Protein AF-A0A849GYT2-F1 (afdb_monomer_lite)

Radius of gyration: 26.18 Å; chains: 1; bounding box: 48×33×79 Å

Secondary structure (DSSP, 8-state):
---SSSGGG--------GGGGGGGHHHHGGGHHHHHHHHHHHHHHHHHHHHHHHHHHHHHHHHHT--HHHHHHHHHHHHHHHHHHHHHHHHHHHHHHHHHHHHHHHHHHHHHHHHHTS-HHHHTTS-TT--

Sequence (131 aa):
MADIRESATEERAKSKNMRSLGALLPYLWPYRALMLAAGLALVMTAGISLILPIAVRRVVDGFETSAVELLDQYFTAALGIALLLAVGTGLRYYLVTRLGERVVADIRKAVFDRMIGMSPAFYEKIMTGEV

Structure (mmCIF, N/CA/C/O backbone):
data_AF-A0A849GYT2-F1
#
_entry.id   AF-A0A849GYT2-F1
#
loop_
_atom_site.group_PDB
_atom_site.id
_atom_site.type_symbol
_atom_site.label_atom_id
_atom_site.label_alt_id
_atom_site.label_comp_id
_atom_site.label_asym_id
_atom_site.label_entity_id
_atom_site.label_seq_id
_atom_site.pdbx_PDB_ins_code
_atom_site.Cartn_x
_atom_site.Cartn_y
_atom_site.Cartn_z
_atom_site.occupancy
_atom_site.B_iso_or_equiv
_atom_site.auth_seq_id
_atom_site.auth_comp_id
_atom_site.auth_asym_id
_atom_site.auth_atom_id
_atom_site.pdbx_PDB_model_num
ATOM 1 N N . MET A 1 1 ? 4.865 20.545 47.724 1.00 50.69 1 MET A N 1
ATOM 2 C CA . MET A 1 1 ? 4.179 20.763 46.429 1.00 50.69 1 MET A CA 1
ATOM 3 C C . MET A 1 1 ? 5.196 20.669 45.282 1.00 50.69 1 MET A C 1
ATOM 5 O O . MET A 1 1 ? 5.388 21.639 44.566 1.00 50.69 1 MET A O 1
ATOM 9 N N . ALA A 1 2 ? 5.909 19.541 45.149 1.00 51.66 2 ALA A N 1
ATOM 10 C CA . ALA A 1 2 ? 6.971 19.372 44.140 1.00 51.66 2 ALA A CA 1
ATOM 11 C C . ALA A 1 2 ? 7.176 17.913 43.663 1.00 51.66 2 ALA A C 1
ATOM 13 O O . ALA A 1 2 ? 8.083 17.671 42.883 1.00 51.66 2 ALA A O 1
ATOM 14 N N . ASP A 1 3 ? 6.328 16.962 44.077 1.00 53.31 3 ASP A N 1
ATOM 15 C CA . ASP A 1 3 ? 6.623 15.516 43.983 1.00 53.31 3 ASP A CA 1
ATOM 16 C C . ASP A 1 3 ? 5.737 14.743 42.975 1.00 53.31 3 ASP A C 1
ATOM 18 O O . ASP A 1 3 ? 5.755 13.526 42.895 1.00 53.31 3 ASP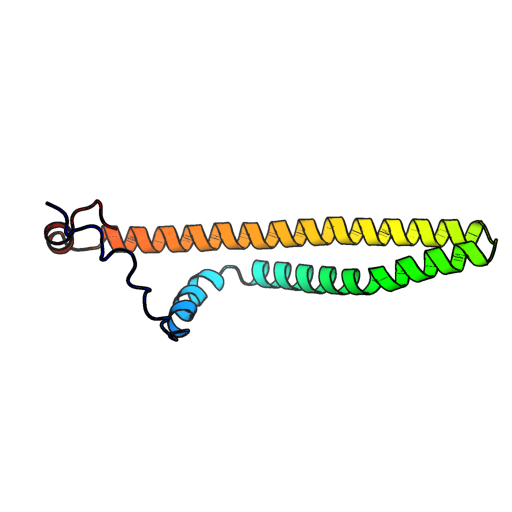 A O 1
ATOM 22 N N . ILE A 1 4 ? 4.908 15.443 42.188 1.00 57.00 4 ILE A N 1
ATOM 23 C CA . ILE A 1 4 ? 3.951 14.806 41.251 1.00 57.00 4 ILE A CA 1
ATOM 24 C C . ILE A 1 4 ? 4.537 14.675 39.825 1.00 57.00 4 ILE A C 1
ATOM 26 O O . ILE A 1 4 ? 3.940 14.046 38.958 1.00 57.00 4 ILE A O 1
ATOM 30 N N . ARG A 1 5 ? 5.701 15.276 39.533 1.00 55.97 5 ARG A N 1
ATOM 31 C CA . ARG A 1 5 ? 6.224 15.376 38.151 1.00 55.97 5 ARG A CA 1
ATOM 32 C C . ARG A 1 5 ? 7.243 14.299 37.771 1.00 55.97 5 ARG A C 1
ATOM 34 O O . ARG A 1 5 ? 7.595 14.229 36.598 1.00 55.97 5 ARG A O 1
ATOM 41 N N . GLU A 1 6 ? 7.698 13.472 38.710 1.00 50.78 6 GLU A N 1
ATOM 42 C CA . GLU A 1 6 ? 8.792 12.522 38.456 1.00 50.78 6 GLU A CA 1
ATOM 43 C C . GLU A 1 6 ? 8.317 11.133 37.978 1.00 50.78 6 GLU A C 1
ATOM 45 O O . GLU A 1 6 ? 9.082 10.411 37.348 1.00 50.78 6 GLU A O 1
ATOM 50 N N . SER A 1 7 ? 7.036 10.774 38.148 1.00 48.75 7 SER A N 1
ATOM 51 C CA . SER A 1 7 ? 6.519 9.441 37.772 1.00 48.75 7 SER A CA 1
ATOM 52 C C . SER A 1 7 ? 6.058 9.293 36.313 1.00 48.75 7 SER A C 1
ATOM 54 O O . SER A 1 7 ? 5.731 8.191 35.877 1.00 48.75 7 SER A O 1
ATOM 56 N N . ALA A 1 8 ? 6.040 10.370 35.519 1.00 52.94 8 ALA A N 1
ATOM 57 C CA . ALA A 1 8 ? 5.504 10.342 34.150 1.00 52.94 8 ALA A CA 1
ATOM 58 C C . ALA A 1 8 ? 6.442 9.693 33.107 1.00 52.94 8 ALA A C 1
ATOM 60 O O . ALA A 1 8 ? 6.059 9.550 31.945 1.00 52.94 8 ALA A O 1
ATOM 61 N N . THR A 1 9 ? 7.645 9.277 33.514 1.00 52.16 9 THR A N 1
ATOM 62 C CA . THR A 1 9 ? 8.650 8.654 32.634 1.00 52.16 9 THR A CA 1
ATOM 63 C C . THR A 1 9 ? 9.127 7.308 33.184 1.00 52.16 9 THR A C 1
ATOM 65 O O . THR A 1 9 ? 10.273 6.918 32.982 1.00 52.16 9 THR A O 1
ATOM 68 N N . GLU A 1 10 ? 8.267 6.556 33.876 1.00 55.66 10 GLU A N 1
ATOM 69 C CA . GLU A 1 10 ? 8.501 5.117 34.000 1.00 55.66 10 GLU A CA 1
ATOM 70 C C . GLU A 1 10 ? 8.248 4.480 32.631 1.00 55.66 10 GLU A C 1
ATOM 72 O O . GLU A 1 10 ? 7.115 4.274 32.191 1.00 55.66 10 GLU A O 1
ATOM 77 N N . GLU A 1 11 ? 9.342 4.238 31.914 1.00 55.00 11 GLU A N 1
ATOM 78 C CA . GLU A 1 11 ? 9.386 3.558 30.629 1.00 55.00 11 GLU A CA 1
ATOM 79 C C . GLU A 1 11 ? 8.658 2.210 30.755 1.00 55.00 11 GLU A C 1
ATOM 81 O O . GLU A 1 11 ? 9.179 1.230 31.290 1.00 55.00 11 GLU A O 1
ATOM 86 N N . ARG A 1 12 ? 7.389 2.187 30.324 1.00 59.97 12 ARG A N 1
ATOM 87 C CA . ARG A 1 12 ? 6.486 1.037 30.430 1.00 59.97 12 ARG A CA 1
ATOM 88 C C . ARG A 1 12 ? 7.206 -0.190 29.872 1.00 59.97 12 ARG A C 1
ATOM 90 O O . ARG A 1 12 ? 7.438 -0.267 28.664 1.00 59.97 12 ARG A O 1
ATOM 97 N N . ALA A 1 13 ? 7.573 -1.131 30.747 1.00 58.69 13 ALA A N 1
ATOM 98 C CA . ALA A 1 13 ? 8.350 -2.310 30.380 1.00 58.69 13 ALA A CA 1
ATOM 99 C C . ALA A 1 13 ? 7.757 -2.955 29.120 1.00 58.69 13 ALA A C 1
ATOM 101 O O . ALA A 1 13 ? 6.561 -3.258 29.074 1.00 58.69 13 ALA A O 1
ATOM 102 N N . LYS A 1 14 ? 8.585 -3.109 28.077 1.00 57.91 14 LYS A N 1
ATOM 103 C CA . LYS A 1 14 ? 8.186 -3.553 26.733 1.00 57.91 14 LYS A CA 1
ATOM 104 C C . LYS A 1 14 ? 7.538 -4.936 26.815 1.00 57.91 14 LYS A C 1
ATOM 106 O O . LYS A 1 14 ? 8.213 -5.962 26.733 1.00 57.91 14 LYS A O 1
ATOM 111 N N . SER A 1 15 ? 6.222 -4.972 27.025 1.00 58.59 15 SER A N 1
ATOM 112 C CA . SER A 1 15 ? 5.505 -6.229 27.197 1.00 58.59 15 SER A CA 1
ATOM 113 C C . SER A 1 15 ? 5.598 -7.015 25.887 1.00 58.59 15 SER A C 1
ATOM 115 O O . SER A 1 15 ? 5.122 -6.580 24.841 1.00 58.59 15 SER A O 1
ATOM 117 N N . LYS A 1 16 ? 6.250 -8.182 25.922 1.00 60.62 16 LYS A N 1
ATOM 118 C CA . LYS A 1 16 ? 6.401 -9.099 24.775 1.00 60.62 16 LYS A CA 1
ATOM 119 C C . LYS A 1 16 ? 5.090 -9.824 24.420 1.00 60.62 16 LYS A C 1
ATOM 121 O O . LYS A 1 16 ? 5.104 -10.883 23.798 1.00 60.62 16 LYS A O 1
ATOM 126 N N . ASN A 1 17 ? 3.939 -9.276 24.806 1.00 63.97 17 ASN A N 1
ATOM 127 C CA . ASN A 1 17 ? 2.640 -9.897 24.590 1.00 63.97 17 ASN A CA 1
ATOM 128 C C . ASN A 1 17 ? 2.096 -9.550 23.200 1.00 63.97 17 ASN A C 1
ATOM 130 O O . ASN A 1 17 ? 1.139 -8.798 23.066 1.00 63.97 17 ASN A O 1
ATOM 134 N N . MET A 1 18 ? 2.646 -10.181 22.156 1.00 65.75 18 MET A N 1
ATOM 135 C CA . MET A 1 18 ? 2.075 -10.172 20.793 1.00 65.75 18 MET A CA 1
ATOM 136 C C . MET A 1 18 ? 0.626 -10.688 20.740 1.00 65.75 18 MET A C 1
ATOM 138 O O . MET A 1 18 ? -0.085 -10.450 19.769 1.00 65.75 18 MET A O 1
ATOM 142 N N . ARG A 1 19 ? 0.158 -11.359 21.799 1.00 70.62 19 ARG A N 1
ATOM 143 C CA . ARG A 1 19 ? -1.223 -11.834 21.927 1.00 70.62 19 ARG A CA 1
ATOM 144 C C . ARG A 1 19 ? -2.254 -10.695 21.919 1.00 70.62 19 ARG A C 1
ATOM 146 O O . ARG A 1 19 ? -3.378 -10.932 21.491 1.00 70.62 19 ARG A O 1
ATOM 153 N N . SER A 1 20 ? -1.884 -9.472 22.318 1.00 70.06 20 SER A N 1
ATOM 154 C CA . SER A 1 20 ? -2.784 -8.306 22.267 1.00 70.06 20 SER A CA 1
ATOM 155 C C . SER A 1 20 ? -3.096 -7.852 20.836 1.00 70.06 20 SER A C 1
ATOM 157 O O . SER A 1 20 ? -4.220 -7.444 20.565 1.00 70.06 20 SER A O 1
ATOM 159 N N . LEU A 1 21 ? -2.159 -8.015 19.891 1.00 74.12 21 LEU A N 1
ATOM 160 C CA . LEU A 1 21 ? -2.395 -7.762 18.461 1.00 74.12 21 LEU A CA 1
ATOM 161 C C . LEU A 1 21 ? -3.425 -8.739 17.876 1.00 74.12 21 LEU A C 1
ATOM 163 O O . LEU A 1 21 ? -4.184 -8.377 16.981 1.00 74.12 21 LEU A O 1
ATOM 167 N N . GLY A 1 22 ? -3.505 -9.957 18.423 1.00 74.94 22 GLY A N 1
ATOM 168 C CA . GLY A 1 22 ? -4.511 -10.945 18.037 1.00 74.94 22 GLY A CA 1
ATOM 169 C C . GLY A 1 22 ? -5.950 -10.484 18.288 1.00 74.94 22 GLY A C 1
ATOM 170 O O . GLY A 1 22 ? -6.851 -10.888 17.558 1.00 74.94 22 GLY A O 1
ATOM 171 N N . ALA A 1 23 ? -6.176 -9.579 19.247 1.00 7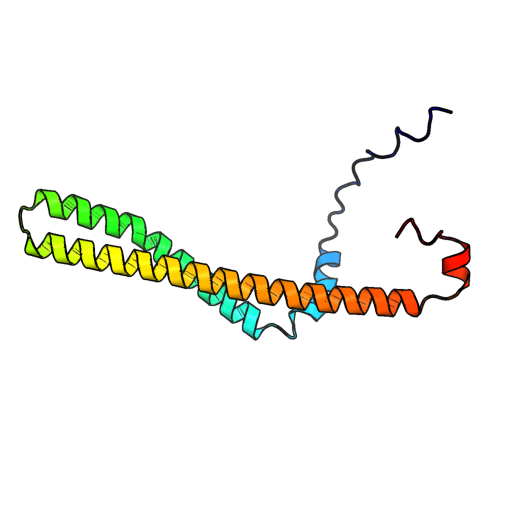8.75 23 ALA A N 1
ATOM 172 C CA . ALA A 1 23 ? -7.498 -9.007 19.510 1.00 78.75 23 ALA A CA 1
ATOM 173 C C . ALA A 1 23 ? -7.999 -8.077 18.385 1.00 78.75 23 ALA A C 1
ATOM 175 O O . ALA A 1 23 ? -9.184 -7.756 18.345 1.00 78.75 23 ALA A O 1
ATOM 176 N N . LEU A 1 24 ? -7.123 -7.671 17.455 1.00 80.19 24 LEU A N 1
ATOM 177 C CA . LEU A 1 24 ? -7.462 -6.834 16.299 1.00 80.19 24 LEU A CA 1
ATOM 178 C C . LEU A 1 24 ? -7.878 -7.652 15.067 1.00 80.19 24 LEU A C 1
ATOM 180 O O . LEU A 1 24 ? -8.547 -7.126 14.179 1.00 80.19 24 LEU A O 1
ATOM 184 N N . LEU A 1 25 ? -7.529 -8.943 15.017 1.00 80.50 25 LEU A N 1
ATOM 185 C CA . LEU A 1 25 ? -7.877 -9.843 13.908 1.00 80.50 25 LEU A CA 1
ATOM 186 C C . LEU A 1 25 ? -9.383 -9.871 13.576 1.00 80.50 25 LEU A C 1
ATOM 188 O O . LEU A 1 25 ? -9.707 -9.840 12.385 1.00 80.50 25 LEU A O 1
ATOM 192 N N . PRO A 1 26 ? -10.314 -9.869 14.555 1.00 85.56 26 PRO A N 1
ATOM 193 C CA . PRO A 1 26 ? -11.748 -9.833 14.268 1.00 85.56 26 PRO A CA 1
ATOM 194 C C . PRO A 1 26 ? -12.184 -8.564 13.525 1.00 85.56 26 PRO A C 1
ATOM 196 O O . PRO A 1 26 ? -13.073 -8.639 12.686 1.00 85.56 26 PRO A O 1
ATOM 199 N N . TYR A 1 27 ? -11.536 -7.422 13.780 1.00 83.06 27 TYR A N 1
ATOM 200 C CA . TYR A 1 27 ? -11.833 -6.148 13.111 1.00 83.06 27 TYR A CA 1
ATOM 201 C C . TYR A 1 27 ? -11.251 -6.080 11.693 1.00 83.06 27 TYR A C 1
ATOM 203 O O . TYR A 1 27 ? -11.730 -5.318 10.858 1.00 83.06 27 TYR A O 1
ATOM 211 N N . LEU A 1 28 ? -10.235 -6.894 11.394 1.00 83.81 28 LEU A N 1
ATOM 212 C CA . LEU A 1 28 ? -9.620 -6.983 10.067 1.00 83.81 28 LEU A CA 1
ATOM 213 C C . LEU A 1 28 ? -10.356 -7.957 9.136 1.00 83.81 28 LEU A C 1
ATOM 215 O O . LEU A 1 28 ? -10.400 -7.739 7.924 1.00 83.81 28 LEU A O 1
ATOM 219 N N . TRP A 1 29 ? -10.949 -9.021 9.685 1.00 86.62 29 TRP A N 1
ATOM 220 C CA . TRP A 1 29 ? -11.597 -10.091 8.916 1.00 86.62 29 TRP A CA 1
ATOM 221 C C . TRP A 1 29 ? -12.679 -9.617 7.922 1.00 86.62 29 TRP A C 1
ATOM 223 O O . TRP A 1 29 ? -12.664 -10.082 6.774 1.00 86.62 29 TRP A O 1
ATOM 233 N N . PRO A 1 30 ? -13.575 -8.667 8.272 1.00 89.44 30 PRO A N 1
ATOM 234 C CA . PRO A 1 30 ? -14.573 -8.137 7.340 1.00 89.44 30 PRO A CA 1
ATOM 235 C C . PRO A 1 30 ? -13.949 -7.463 6.109 1.00 89.44 30 PRO A C 1
ATOM 237 O O . PRO A 1 30 ? -14.545 -7.453 5.034 1.00 89.44 30 PRO A O 1
ATOM 240 N N . TYR A 1 31 ? -12.720 -6.955 6.238 1.00 91.00 31 TYR A N 1
ATOM 241 C CA . TYR A 1 31 ? -12.007 -6.202 5.206 1.00 91.00 31 TYR A CA 1
ATOM 242 C C . TYR A 1 31 ? -10.948 -7.028 4.463 1.00 91.00 31 TYR A C 1
ATOM 244 O O . TYR A 1 31 ? -10.086 -6.467 3.787 1.00 91.00 31 TYR A O 1
ATOM 252 N N . ARG A 1 32 ? -11.027 -8.365 4.511 1.00 89.94 32 ARG A N 1
ATOM 253 C CA . ARG A 1 32 ? -10.086 -9.274 3.824 1.00 89.94 32 ARG A CA 1
ATOM 254 C C . ARG A 1 32 ? -9.895 -8.992 2.333 1.00 89.94 32 ARG A C 1
ATOM 256 O O . ARG A 1 32 ? -8.779 -9.095 1.842 1.00 89.94 32 ARG A O 1
ATOM 263 N N . ALA A 1 33 ? -10.947 -8.583 1.622 1.00 92.12 33 ALA A N 1
ATOM 264 C CA . ALA A 1 33 ? -10.843 -8.222 0.207 1.00 92.12 33 ALA A CA 1
ATOM 265 C C . ALA A 1 33 ? -9.986 -6.960 -0.002 1.00 92.12 33 ALA A C 1
ATOM 267 O O . ALA A 1 33 ? -9.143 -6.931 -0.894 1.00 92.12 33 ALA A O 1
ATOM 268 N N . LEU A 1 34 ? -10.148 -5.949 0.861 1.00 91.62 34 LEU A N 1
ATOM 269 C CA . LEU A 1 34 ? -9.323 -4.738 0.841 1.00 91.62 34 LEU A CA 1
ATOM 270 C C . LEU A 1 34 ? -7.877 -5.043 1.240 1.00 91.62 34 LEU A C 1
ATOM 272 O O . LEU A 1 34 ? -6.963 -4.518 0.614 1.00 91.62 34 LEU A O 1
ATOM 276 N N . MET A 1 35 ? -7.661 -5.924 2.223 1.00 91.88 35 MET A N 1
ATOM 277 C CA . MET A 1 35 ? -6.316 -6.380 2.596 1.00 91.88 35 MET A CA 1
ATOM 278 C C . MET A 1 35 ? -5.617 -7.096 1.440 1.00 91.88 35 MET A C 1
ATOM 280 O O . MET A 1 35 ? -4.464 -6.791 1.146 1.00 91.88 35 MET A O 1
ATOM 284 N N . LEU A 1 36 ? -6.312 -8.010 0.755 1.00 94.50 36 LEU A N 1
ATOM 285 C CA . LEU A 1 36 ? -5.771 -8.699 -0.417 1.00 94.50 36 LEU A CA 1
ATOM 286 C C . LEU A 1 36 ? -5.476 -7.717 -1.553 1.00 94.50 36 LEU A C 1
ATOM 288 O O . LEU A 1 36 ? -4.392 -7.769 -2.122 1.00 94.50 36 LEU A O 1
ATOM 292 N N . ALA A 1 37 ? -6.386 -6.784 -1.844 1.00 94.00 37 ALA A N 1
ATOM 293 C CA . ALA A 1 37 ? -6.168 -5.764 -2.868 1.00 94.00 37 ALA A CA 1
ATOM 294 C C . ALA A 1 37 ? -4.967 -4.860 -2.537 1.00 94.00 37 ALA A C 1
ATOM 296 O O . ALA A 1 37 ? -4.129 -4.608 -3.401 1.00 94.00 37 ALA A O 1
ATOM 297 N N . ALA A 1 38 ? -4.843 -4.412 -1.284 1.00 92.31 38 ALA A N 1
ATOM 298 C CA . ALA A 1 38 ? -3.707 -3.618 -0.821 1.00 92.31 38 ALA A CA 1
ATOM 299 C C . ALA A 1 38 ? -2.391 -4.409 -0.894 1.00 92.31 38 ALA A C 1
ATOM 301 O O . ALA A 1 38 ? -1.372 -3.864 -1.317 1.00 92.31 38 ALA A O 1
ATOM 302 N N . GLY A 1 39 ? -2.418 -5.693 -0.527 1.00 94.56 39 GLY A N 1
ATOM 303 C CA . GLY A 1 39 ? -1.274 -6.599 -0.623 1.00 94.56 39 GLY A CA 1
ATOM 304 C C . GLY A 1 39 ? -0.833 -6.832 -2.067 1.00 94.56 39 GLY A C 1
ATOM 305 O O . GLY A 1 39 ? 0.351 -6.716 -2.370 1.00 94.56 39 GLY A O 1
ATOM 306 N N . LEU A 1 40 ? -1.775 -7.076 -2.978 1.00 95.25 40 LEU A N 1
ATOM 307 C CA . LEU A 1 40 ? -1.494 -7.208 -4.409 1.00 95.25 40 LEU A CA 1
ATOM 308 C C . LEU A 1 40 ? -0.915 -5.915 -4.985 1.00 95.25 40 LEU A C 1
ATOM 310 O O . LEU A 1 40 ? 0.107 -5.957 -5.664 1.00 95.25 40 LEU A O 1
ATOM 314 N N . ALA A 1 41 ? -1.507 -4.762 -4.663 1.00 93.75 41 ALA A N 1
ATOM 315 C CA . ALA A 1 41 ? -0.974 -3.464 -5.070 1.00 93.75 41 ALA A CA 1
ATOM 316 C C . ALA A 1 41 ? 0.452 -3.249 -4.534 1.00 93.75 41 ALA A C 1
ATOM 318 O O . ALA A 1 41 ? 1.322 -2.781 -5.265 1.00 93.75 41 ALA A O 1
ATOM 319 N N . LEU A 1 42 ? 0.724 -3.653 -3.289 1.00 93.94 42 LEU A N 1
ATOM 320 C CA . LEU A 1 42 ? 2.057 -3.599 -2.690 1.00 93.94 42 LEU A CA 1
ATOM 321 C C . LEU A 1 42 ? 3.062 -4.469 -3.446 1.00 93.94 42 LEU A C 1
ATOM 323 O O . LEU A 1 42 ? 4.103 -3.956 -3.849 1.00 93.94 42 LEU A O 1
ATOM 327 N N . VAL A 1 43 ? 2.746 -5.740 -3.693 1.00 95.62 43 VAL A N 1
ATOM 328 C CA . VAL A 1 43 ? 3.637 -6.659 -4.421 1.00 95.62 43 VAL A CA 1
ATOM 329 C C . VAL A 1 43 ? 3.894 -6.161 -5.843 1.00 95.62 43 VAL A C 1
ATOM 331 O O . VAL A 1 43 ? 5.041 -6.139 -6.281 1.00 95.62 43 VAL A O 1
AT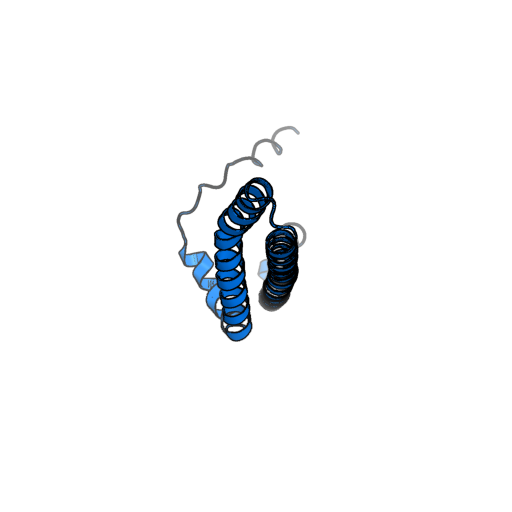OM 334 N N . MET A 1 44 ? 2.857 -5.682 -6.533 1.00 93.38 44 MET A N 1
ATOM 335 C CA . MET A 1 44 ? 2.986 -5.096 -7.869 1.00 93.38 44 MET A CA 1
ATOM 336 C C . MET A 1 44 ? 3.907 -3.873 -7.863 1.00 93.38 44 MET A C 1
ATOM 338 O O . MET A 1 44 ? 4.854 -3.818 -8.642 1.00 93.38 44 MET A O 1
ATOM 342 N N . THR A 1 45 ? 3.685 -2.910 -6.961 1.00 92.25 45 THR A N 1
ATOM 343 C CA . THR A 1 45 ? 4.548 -1.716 -6.863 1.00 92.25 45 THR A CA 1
ATOM 344 C C . THR A 1 45 ? 5.990 -2.054 -6.502 1.00 92.25 45 THR A C 1
ATOM 346 O O . THR A 1 45 ? 6.909 -1.475 -7.078 1.00 92.25 45 THR A O 1
ATOM 349 N N . ALA A 1 46 ? 6.204 -3.017 -5.603 1.00 93.19 46 ALA A N 1
ATOM 350 C CA . ALA A 1 46 ? 7.535 -3.500 -5.262 1.00 93.19 46 ALA A CA 1
ATOM 351 C C . ALA A 1 46 ? 8.219 -4.129 -6.483 1.00 93.19 46 ALA A C 1
ATOM 353 O O . ALA A 1 46 ? 9.359 -3.786 -6.784 1.00 93.19 46 ALA A O 1
ATOM 354 N N . GLY A 1 47 ? 7.504 -4.971 -7.236 1.00 93.00 47 GLY A N 1
ATOM 355 C CA . GLY A 1 47 ? 8.001 -5.570 -8.474 1.00 93.00 47 GLY A CA 1
ATOM 356 C C . GLY A 1 47 ? 8.405 -4.527 -9.515 1.00 93.00 47 GLY A C 1
ATOM 357 O O . GLY A 1 47 ? 9.486 -4.624 -10.087 1.00 93.00 47 GLY A O 1
ATOM 358 N N . ILE A 1 48 ? 7.597 -3.481 -9.711 1.00 89.56 48 ILE A N 1
ATOM 359 C CA . ILE A 1 48 ? 7.937 -2.390 -10.639 1.00 89.56 48 ILE A CA 1
ATOM 360 C C . ILE A 1 48 ? 9.164 -1.607 -10.141 1.00 89.56 48 ILE A C 1
ATOM 362 O O . ILE A 1 48 ? 10.023 -1.236 -10.939 1.00 89.56 48 ILE A O 1
ATOM 366 N N . SER A 1 49 ? 9.299 -1.406 -8.827 1.00 88.81 49 SER A N 1
ATOM 367 C CA . SER A 1 49 ? 10.465 -0.735 -8.237 1.00 88.81 49 SER A CA 1
ATOM 368 C C . SER A 1 49 ? 11.780 -1.473 -8.533 1.00 88.81 49 SER A C 1
ATOM 370 O O . SER A 1 49 ? 12.807 -0.839 -8.758 1.00 88.81 49 SER A O 1
ATOM 372 N N . LEU A 1 50 ? 11.751 -2.809 -8.639 1.00 90.50 50 LEU A N 1
ATOM 373 C CA . LEU A 1 50 ? 12.915 -3.608 -9.053 1.00 90.50 50 LEU A CA 1
ATOM 374 C C . LEU A 1 50 ? 13.280 -3.435 -10.537 1.00 90.50 50 LEU A C 1
ATOM 376 O O . LEU A 1 50 ? 14.422 -3.691 -10.914 1.00 90.50 50 LEU A O 1
ATOM 380 N N . ILE A 1 51 ? 12.339 -3.016 -11.387 1.00 85.88 51 ILE A N 1
ATOM 381 C CA . ILE A 1 51 ? 12.575 -2.793 -12.823 1.00 85.88 51 ILE A CA 1
ATOM 382 C C . ILE A 1 51 ? 13.252 -1.435 -13.059 1.00 85.88 51 ILE A C 1
ATOM 384 O O . ILE A 1 51 ? 13.987 -1.274 -14.035 1.00 85.88 51 ILE A O 1
ATOM 388 N N . LEU A 1 52 ? 13.062 -0.473 -12.151 1.00 82.50 52 LEU A N 1
ATOM 389 C CA . LEU A 1 52 ? 13.575 0.891 -12.288 1.00 82.50 52 LEU A CA 1
ATOM 390 C C . LEU A 1 52 ? 15.097 0.962 -12.558 1.00 82.50 52 LEU A C 1
ATOM 392 O O . LEU A 1 52 ? 15.474 1.638 -13.516 1.00 82.50 52 LEU A O 1
ATOM 396 N N . PRO A 1 53 ? 15.983 0.242 -11.837 1.00 84.75 53 PRO A N 1
ATOM 397 C CA . PRO A 1 53 ? 17.425 0.272 -12.108 1.00 84.75 53 PRO A CA 1
ATOM 398 C C . PRO A 1 53 ? 17.788 -0.256 -13.503 1.00 84.75 53 PRO A C 1
ATOM 400 O O . PRO A 1 53 ? 18.691 0.264 -14.156 1.00 84.75 53 PRO A O 1
ATOM 403 N N . ILE A 1 54 ? 17.065 -1.273 -13.984 1.00 85.19 54 ILE A N 1
ATOM 404 C CA . ILE A 1 54 ? 17.276 -1.857 -15.316 1.00 85.19 54 ILE A CA 1
ATOM 405 C C . ILE A 1 54 ? 16.830 -0.873 -16.401 1.00 85.19 54 ILE A C 1
ATOM 407 O O . ILE A 1 54 ? 17.510 -0.730 -17.416 1.00 85.19 54 ILE A O 1
ATOM 411 N N . ALA A 1 55 ? 15.708 -0.182 -16.189 1.00 81.19 55 ALA A N 1
ATOM 412 C CA . ALA A 1 55 ? 15.221 0.840 -17.110 1.00 81.19 55 ALA A CA 1
ATOM 413 C C . ALA A 1 55 ? 16.221 1.997 -17.242 1.00 81.19 55 ALA A C 1
ATOM 415 O O . ALA A 1 55 ? 16.564 2.376 -18.360 1.00 81.19 55 ALA A O 1
ATOM 416 N N . VAL A 1 56 ? 16.751 2.491 -16.116 1.00 83.25 56 VAL A N 1
ATOM 417 C CA . VAL A 1 56 ? 17.787 3.537 -16.102 1.00 83.25 56 VAL A CA 1
ATOM 418 C C . VAL A 1 56 ? 19.026 3.085 -16.870 1.00 83.25 56 VAL A C 1
ATOM 420 O O . VAL A 1 56 ? 19.507 3.821 -17.728 1.00 83.25 56 VAL A O 1
ATOM 423 N N . ARG A 1 57 ? 19.503 1.857 -16.630 1.00 84.50 57 ARG A N 1
ATOM 424 C CA . ARG A 1 57 ? 20.653 1.305 -17.355 1.00 84.50 57 ARG A CA 1
ATOM 425 C C . ARG A 1 57 ? 20.431 1.295 -18.870 1.00 84.50 57 ARG A C 1
ATOM 427 O O . ARG A 1 57 ? 21.292 1.758 -19.600 1.00 84.50 57 ARG A O 1
ATOM 434 N N . ARG A 1 58 ? 19.271 0.824 -19.346 1.00 80.06 58 ARG A N 1
ATOM 435 C CA . ARG A 1 58 ? 18.978 0.783 -20.792 1.00 80.06 58 ARG A CA 1
ATOM 436 C C . ARG A 1 58 ? 18.942 2.162 -21.442 1.00 80.06 58 ARG A C 1
ATOM 438 O O . ARG A 1 58 ? 19.376 2.295 -22.579 1.00 80.06 58 ARG A O 1
ATOM 445 N N . VAL A 1 59 ? 18.431 3.168 -20.735 1.00 78.06 59 VAL A N 1
ATOM 446 C CA . VAL A 1 59 ? 18.434 4.552 -21.226 1.00 78.06 59 VAL A CA 1
ATOM 447 C C . VAL A 1 59 ? 19.872 5.055 -21.375 1.00 78.06 59 VAL A C 1
ATOM 449 O O . VAL A 1 59 ? 20.208 5.582 -22.430 1.00 78.06 59 VAL A O 1
ATOM 452 N N . VAL A 1 60 ? 20.727 4.839 -20.367 1.00 81.31 60 VAL A N 1
ATOM 453 C CA . VAL A 1 60 ? 22.148 5.238 -20.401 1.00 81.31 60 VAL A CA 1
ATOM 454 C C . VAL A 1 60 ? 22.909 4.517 -21.519 1.00 81.31 60 VAL A C 1
ATOM 456 O O . VAL A 1 60 ? 23.539 5.184 -22.334 1.00 81.31 60 VAL A O 1
ATOM 459 N N . ASP A 1 61 ? 22.777 3.192 -21.627 1.00 80.69 61 ASP A N 1
ATOM 460 C CA . ASP A 1 61 ? 23.424 2.394 -22.683 1.00 80.69 61 ASP A CA 1
ATOM 461 C C . ASP A 1 61 ? 22.934 2.818 -24.095 1.00 80.69 61 ASP A C 1
ATOM 463 O O . ASP A 1 61 ? 23.678 2.795 -25.079 1.00 80.69 61 ASP A O 1
ATOM 467 N N . GLY A 1 62 ? 21.675 3.258 -24.214 1.00 74.56 62 GLY A N 1
ATOM 468 C CA . GLY A 1 62 ? 21.095 3.768 -25.461 1.00 74.56 62 GLY A CA 1
ATOM 469 C C . GLY A 1 62 ? 21.718 5.082 -25.944 1.00 74.56 62 GLY A C 1
ATOM 470 O O . GLY A 1 62 ? 21.871 5.269 -27.153 1.00 74.56 62 GLY A O 1
ATOM 471 N N . PHE A 1 63 ? 22.137 5.959 -25.025 1.00 72.94 63 PHE A N 1
ATOM 472 C CA . PHE A 1 63 ? 22.838 7.200 -25.371 1.00 72.94 63 PHE A CA 1
ATOM 473 C C . PHE A 1 63 ? 24.218 6.946 -25.996 1.00 72.94 63 PHE A C 1
ATOM 475 O O . PHE A 1 63 ? 24.645 7.724 -26.846 1.00 72.94 63 PHE A O 1
ATOM 482 N N . GLU A 1 64 ? 24.895 5.851 -25.640 1.00 73.62 64 GLU A N 1
ATOM 483 C CA . GLU A 1 64 ? 26.202 5.496 -26.214 1.00 73.62 64 GLU A CA 1
ATOM 484 C C . GLU A 1 64 ? 26.097 4.988 -27.664 1.00 73.62 64 GLU A C 1
ATOM 486 O O . GLU A 1 64 ? 27.028 5.140 -28.454 1.00 73.62 64 GLU A O 1
ATOM 491 N N . THR A 1 65 ? 24.950 4.421 -28.055 1.00 69.31 65 THR A N 1
ATOM 492 C CA . THR A 1 65 ? 24.803 3.690 -29.331 1.00 69.31 65 THR A CA 1
ATOM 493 C C . THR A 1 65 ? 24.420 4.596 -30.524 1.00 69.31 65 THR A C 1
ATOM 495 O O . THR A 1 65 ? 24.349 4.130 -31.657 1.00 69.31 65 THR A O 1
ATOM 498 N N . SER A 1 66 ? 24.201 5.904 -30.317 1.00 64.88 66 SER A N 1
ATOM 499 C CA . SER A 1 66 ? 23.892 6.921 -31.359 1.00 64.88 66 SER A CA 1
ATOM 500 C C . SER A 1 66 ? 22.641 6.674 -32.233 1.00 64.88 66 SER A C 1
ATOM 502 O O . SER A 1 66 ? 22.387 7.418 -33.180 1.00 64.88 66 SER A O 1
ATOM 504 N N . ALA A 1 67 ? 21.826 5.662 -31.924 1.00 71.94 67 ALA A N 1
ATOM 505 C CA . ALA A 1 67 ? 20.583 5.359 -32.628 1.00 71.94 67 ALA A CA 1
ATOM 506 C C . ALA A 1 67 ? 19.397 6.079 -31.960 1.00 71.94 67 ALA A C 1
ATOM 508 O O . ALA A 1 67 ? 18.854 5.609 -30.961 1.00 71.94 67 ALA A O 1
ATOM 509 N N . VAL A 1 68 ? 18.994 7.222 -32.526 1.00 72.44 68 VAL A N 1
ATOM 510 C CA . VAL A 1 68 ? 17.928 8.102 -31.996 1.00 72.44 68 VAL A CA 1
ATOM 511 C C . VAL A 1 68 ? 16.603 7.357 -31.773 1.00 72.44 68 VAL A C 1
ATOM 513 O O . VAL A 1 68 ? 15.937 7.561 -30.764 1.00 72.44 68 VAL A O 1
ATOM 516 N N . GLU A 1 69 ? 16.247 6.430 -32.660 1.00 75.44 69 GLU A N 1
ATOM 517 C CA . GLU A 1 69 ? 14.968 5.711 -32.592 1.00 75.44 69 GLU A CA 1
ATOM 518 C C . GLU A 1 69 ? 14.899 4.694 -31.434 1.00 75.44 69 GLU A C 1
ATOM 520 O O . GLU A 1 69 ? 13.853 4.519 -30.809 1.00 75.44 69 GLU A O 1
ATOM 525 N N . LEU A 1 70 ? 16.034 4.084 -31.064 1.00 74.75 70 LEU A N 1
ATOM 526 C CA . LEU A 1 70 ? 16.130 3.227 -29.873 1.00 74.75 70 LEU A CA 1
ATOM 527 C C . LEU A 1 70 ? 16.040 4.050 -28.580 1.00 74.75 70 LEU A C 1
ATOM 529 O O . LEU A 1 70 ? 15.464 3.594 -27.589 1.00 74.75 70 LEU A O 1
ATOM 533 N N . LEU A 1 71 ? 16.577 5.272 -28.596 1.00 77.88 71 LEU A N 1
ATOM 534 C CA . LEU A 1 71 ? 16.537 6.184 -27.459 1.00 77.88 71 LEU A CA 1
ATOM 535 C C . LEU A 1 71 ? 15.102 6.630 -27.140 1.00 77.88 71 LEU A C 1
ATOM 537 O O . LEU A 1 71 ? 14.682 6.529 -25.984 1.00 77.88 71 LEU A O 1
ATOM 541 N N . ASP A 1 72 ? 14.329 7.037 -28.151 1.00 83.00 72 ASP A N 1
ATOM 542 C CA . ASP A 1 72 ? 12.919 7.431 -27.992 1.00 83.00 72 ASP A CA 1
ATOM 543 C C . ASP A 1 72 ? 12.062 6.285 -27.432 1.00 83.00 72 ASP A C 1
ATOM 545 O O . ASP A 1 72 ? 11.210 6.492 -26.555 1.00 83.00 72 ASP A O 1
ATOM 549 N N . GLN A 1 73 ? 12.321 5.048 -27.871 1.00 82.75 73 GLN A N 1
ATOM 550 C CA . GLN A 1 73 ? 11.629 3.866 -27.362 1.00 82.75 73 GLN A CA 1
ATOM 551 C C . GLN A 1 73 ? 11.950 3.607 -25.880 1.00 82.75 73 GLN A C 1
ATOM 553 O O . GLN A 1 73 ? 11.040 3.325 -25.092 1.00 82.75 73 GLN A O 1
ATOM 558 N N . TYR A 1 74 ? 13.217 3.731 -25.468 1.00 82.62 74 TYR A N 1
ATOM 559 C CA . TYR A 1 74 ? 13.615 3.567 -24.066 1.00 82.62 74 TYR A CA 1
ATOM 560 C C . TYR A 1 74 ? 13.071 4.672 -23.162 1.00 82.62 74 TYR A C 1
ATOM 562 O O . TYR A 1 74 ? 12.596 4.368 -22.065 1.00 82.62 74 TYR A O 1
ATOM 570 N N . PHE A 1 75 ? 13.070 5.926 -23.619 1.00 83.38 75 PHE A N 1
ATOM 571 C CA . PHE A 1 75 ? 12.453 7.036 -22.888 1.00 83.38 75 PHE A CA 1
ATOM 572 C C . PHE A 1 75 ? 10.954 6.827 -22.694 1.00 83.38 75 PHE A C 1
ATOM 574 O O . PHE A 1 75 ? 10.451 6.959 -21.577 1.00 83.38 75 PHE A O 1
ATOM 581 N N . THR A 1 76 ? 10.243 6.446 -23.757 1.00 86.31 76 THR A N 1
ATOM 582 C CA . THR A 1 76 ? 8.800 6.175 -23.693 1.00 86.31 76 THR A CA 1
ATOM 583 C C . THR A 1 76 ? 8.496 5.012 -22.747 1.00 86.31 76 THR A C 1
ATOM 585 O O . THR A 1 76 ? 7.582 5.099 -21.922 1.00 86.31 76 THR A O 1
ATOM 588 N N . ALA A 1 77 ? 9.298 3.942 -22.789 1.00 86.62 77 ALA A N 1
ATOM 589 C CA . ALA A 1 77 ? 9.181 2.820 -21.858 1.00 86.62 77 ALA A CA 1
ATOM 590 C C . ALA A 1 77 ? 9.440 3.244 -20.400 1.00 86.62 77 ALA A C 1
ATOM 592 O O . ALA A 1 77 ? 8.690 2.852 -19.503 1.00 86.62 77 ALA A O 1
ATOM 593 N N . ALA A 1 78 ? 10.459 4.074 -20.152 1.00 85.94 78 ALA A N 1
ATOM 594 C CA . ALA A 1 78 ? 10.762 4.612 -18.826 1.00 85.94 78 ALA A CA 1
ATOM 595 C C . ALA A 1 78 ? 9.623 5.496 -18.285 1.00 85.94 78 ALA A C 1
ATOM 597 O O . ALA A 1 78 ? 9.232 5.350 -17.126 1.00 85.94 78 ALA A O 1
ATOM 598 N N . LEU A 1 79 ? 9.031 6.345 -19.132 1.00 89.31 79 LEU A N 1
ATOM 599 C CA . LEU A 1 79 ? 7.832 7.129 -18.811 1.00 89.31 79 LEU A CA 1
ATOM 600 C C . LEU A 1 79 ? 6.644 6.233 -18.440 1.00 89.31 79 LEU A C 1
ATOM 602 O O . LEU A 1 79 ? 5.969 6.486 -17.442 1.00 89.31 79 LEU A O 1
ATOM 606 N N . GLY A 1 80 ? 6.419 5.153 -19.193 1.00 91.44 80 GLY A N 1
ATOM 607 C CA . GLY A 1 80 ? 5.389 4.161 -18.881 1.00 91.44 80 GLY A CA 1
ATOM 608 C C . GLY A 1 80 ? 5.598 3.504 -17.513 1.00 91.44 80 GLY A C 1
ATOM 609 O O . GLY A 1 80 ? 4.656 3.391 -16.729 1.00 91.44 80 GLY A O 1
ATOM 610 N N . ILE A 1 81 ? 6.838 3.135 -17.179 1.00 89.81 81 ILE A N 1
ATOM 611 C CA . ILE A 1 81 ? 7.194 2.579 -15.862 1.00 89.81 81 ILE A CA 1
ATOM 612 C C . I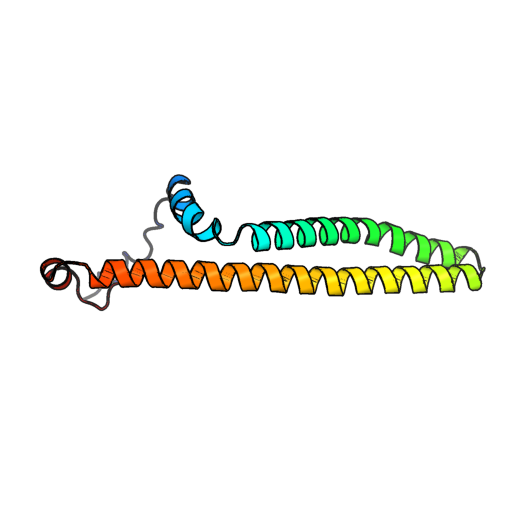LE A 1 81 ? 6.949 3.606 -14.752 1.00 89.81 81 ILE A C 1
ATOM 614 O O . ILE A 1 81 ? 6.366 3.263 -13.723 1.00 89.81 81 ILE A O 1
ATOM 618 N N . ALA A 1 82 ? 7.349 4.863 -14.955 1.00 90.31 82 ALA A N 1
ATOM 619 C CA . ALA A 1 82 ? 7.120 5.935 -13.990 1.00 90.31 82 ALA A CA 1
ATOM 620 C C . ALA A 1 82 ? 5.620 6.164 -13.738 1.00 90.31 82 ALA A C 1
ATOM 622 O O . ALA A 1 82 ? 5.197 6.285 -12.587 1.00 90.31 82 ALA A O 1
ATOM 623 N N . LEU A 1 83 ? 4.800 6.146 -14.793 1.00 94.31 83 LEU A N 1
ATOM 624 C CA . LEU A 1 83 ? 3.345 6.257 -14.681 1.00 94.31 83 LEU A CA 1
ATOM 625 C C . LEU A 1 83 ? 2.744 5.072 -13.914 1.00 94.31 83 LEU A C 1
ATOM 627 O O . LEU A 1 83 ? 1.930 5.270 -13.011 1.00 94.31 83 LEU A O 1
ATOM 631 N N . LEU A 1 84 ? 3.177 3.845 -14.221 1.00 92.25 84 LEU A N 1
ATOM 632 C CA . LEU A 1 84 ? 2.753 2.641 -13.501 1.00 92.25 84 LEU A CA 1
ATOM 633 C C . LEU A 1 84 ? 3.137 2.695 -12.018 1.00 92.25 84 LEU A C 1
ATOM 635 O O . LEU A 1 84 ? 2.329 2.323 -11.166 1.00 92.25 84 LEU A O 1
ATOM 639 N N . LEU A 1 85 ? 4.332 3.197 -11.689 1.00 92.12 85 LEU A N 1
ATOM 640 C CA . LEU A 1 85 ? 4.758 3.413 -10.305 1.00 92.12 85 LEU A CA 1
ATOM 641 C C . LEU A 1 85 ? 3.880 4.437 -9.594 1.00 92.12 85 LEU A C 1
ATOM 643 O O . LEU A 1 85 ? 3.456 4.184 -8.465 1.00 92.12 85 LEU A O 1
ATOM 647 N N . ALA A 1 86 ? 3.592 5.568 -10.235 1.00 94.00 86 ALA A N 1
ATOM 648 C CA . ALA A 1 86 ? 2.760 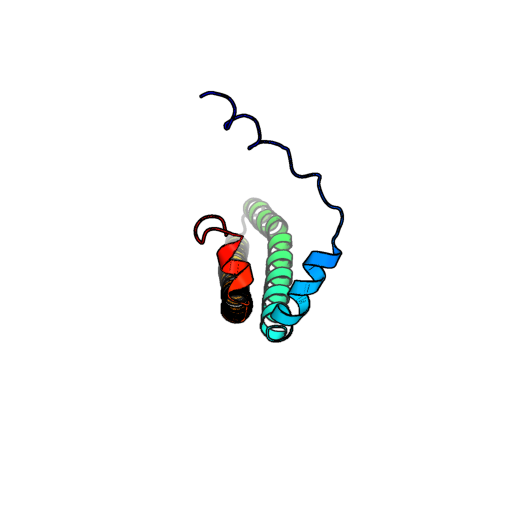6.618 -9.658 1.00 94.00 86 ALA A CA 1
ATOM 649 C C . ALA A 1 86 ? 1.346 6.101 -9.358 1.00 94.00 86 ALA A C 1
ATOM 651 O O . ALA A 1 86 ? 0.876 6.193 -8.221 1.00 94.00 86 ALA A O 1
ATOM 652 N N . VAL A 1 87 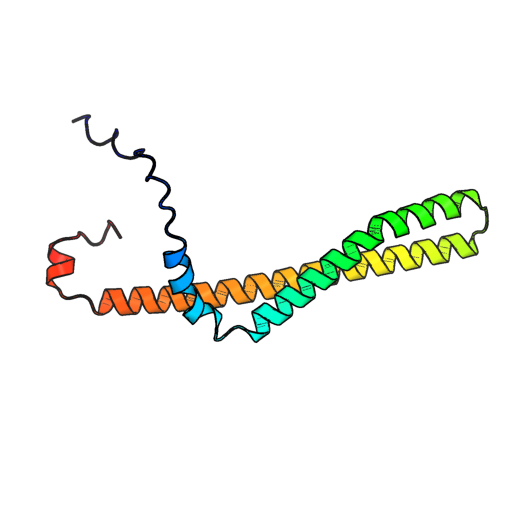? 0.699 5.477 -10.349 1.00 95.81 87 VAL A N 1
ATOM 653 C CA . VAL A 1 87 ? -0.651 4.913 -10.205 1.00 95.81 87 VAL A CA 1
ATOM 654 C C . VAL A 1 87 ? -0.666 3.784 -9.181 1.00 95.81 87 VAL A C 1
ATOM 656 O O . VAL A 1 87 ? -1.513 3.779 -8.289 1.00 95.81 87 VAL A O 1
ATOM 659 N N . GLY A 1 88 ? 0.283 2.849 -9.257 1.00 93.75 88 GLY A N 1
ATOM 660 C CA . GLY A 1 88 ? 0.372 1.737 -8.315 1.00 93.75 88 GLY A CA 1
ATOM 661 C C . GLY A 1 88 ? 0.576 2.218 -6.878 1.00 93.75 88 GLY A C 1
ATOM 662 O O . GLY A 1 88 ? -0.080 1.727 -5.958 1.00 93.75 88 GLY A O 1
ATOM 663 N N . THR A 1 89 ? 1.436 3.219 -6.676 1.00 94.06 89 THR A N 1
ATOM 664 C CA . THR A 1 89 ? 1.691 3.805 -5.353 1.00 94.06 89 THR A CA 1
ATOM 665 C C . THR A 1 89 ? 0.454 4.512 -4.816 1.00 94.06 89 THR A C 1
ATOM 667 O O . THR A 1 89 ? 0.092 4.290 -3.659 1.00 94.06 89 THR A O 1
ATOM 670 N N . GLY A 1 90 ? -0.224 5.307 -5.648 1.00 94.81 90 GLY A N 1
ATOM 671 C CA . GLY A 1 90 ? -1.464 5.991 -5.280 1.00 94.81 90 GLY A CA 1
ATOM 672 C C . GLY A 1 90 ? -2.589 5.016 -4.936 1.00 94.81 90 GLY A C 1
ATOM 673 O O . GLY A 1 90 ? -3.230 5.157 -3.896 1.00 94.81 90 GLY A O 1
ATOM 674 N N . LEU A 1 91 ? -2.780 3.975 -5.750 1.00 95.12 91 LEU A N 1
ATOM 675 C CA . LEU A 1 91 ? -3.774 2.930 -5.504 1.00 95.12 91 LEU A CA 1
ATOM 676 C C . LEU A 1 91 ? -3.491 2.186 -4.198 1.00 95.12 91 LEU A C 1
ATOM 678 O O . LEU A 1 91 ? -4.388 2.018 -3.372 1.00 95.12 91 LEU A O 1
ATOM 682 N N . ARG A 1 92 ? -2.238 1.775 -3.979 1.00 93.50 92 ARG A N 1
ATOM 683 C CA . ARG A 1 92 ? -1.809 1.135 -2.731 1.00 93.50 92 ARG A CA 1
ATOM 684 C C . ARG A 1 92 ? -2.078 2.043 -1.534 1.00 93.50 92 ARG A C 1
ATOM 686 O O . ARG A 1 92 ? -2.656 1.582 -0.554 1.00 93.50 92 ARG A O 1
ATOM 693 N N . TYR A 1 93 ? -1.688 3.315 -1.616 1.00 94.69 93 TYR A N 1
ATOM 694 C CA . TYR A 1 93 ? -1.914 4.292 -0.552 1.00 94.69 93 TYR A CA 1
ATOM 695 C C . TYR A 1 93 ? -3.407 4.447 -0.250 1.00 94.69 93 TYR A C 1
ATOM 697 O O . TYR A 1 93 ? -3.812 4.322 0.901 1.00 94.69 93 TYR A O 1
ATOM 705 N N . TYR A 1 94 ? -4.241 4.608 -1.279 1.00 96.06 94 TYR A N 1
ATOM 706 C CA . TYR A 1 94 ? -5.691 4.695 -1.131 1.00 96.06 94 TYR A CA 1
ATOM 707 C C . TYR A 1 94 ? -6.280 3.461 -0.436 1.00 96.06 94 TYR A C 1
ATOM 709 O O . TYR A 1 94 ? -7.029 3.597 0.531 1.00 96.06 94 TYR A O 1
ATOM 717 N N . LEU A 1 95 ? -5.928 2.255 -0.891 1.00 93.38 95 LEU A N 1
ATOM 718 C CA . LEU A 1 95 ? -6.452 1.007 -0.329 1.00 93.38 95 LEU A CA 1
ATOM 719 C C . LEU A 1 95 ? -6.040 0.820 1.134 1.00 93.38 95 LEU A C 1
ATOM 721 O O . LEU A 1 95 ? -6.875 0.453 1.961 1.00 93.38 95 LEU A O 1
ATOM 725 N N . VAL A 1 96 ? -4.777 1.104 1.461 1.00 94.62 96 VAL A N 1
ATOM 726 C CA . VAL A 1 96 ? -4.253 1.006 2.831 1.00 94.62 96 VAL A CA 1
ATOM 727 C C . VAL A 1 96 ? -4.921 2.032 3.747 1.00 94.62 96 VAL A C 1
ATOM 729 O O . VAL A 1 96 ? -5.366 1.670 4.835 1.00 94.62 96 VAL A O 1
ATOM 732 N N . THR A 1 97 ? -5.057 3.284 3.307 1.00 94.19 97 THR A N 1
ATOM 733 C CA . THR A 1 97 ? -5.717 4.337 4.092 1.00 94.19 97 THR A CA 1
ATOM 734 C C . THR A 1 97 ? -7.183 4.000 4.343 1.00 94.19 97 THR A C 1
ATOM 736 O O . THR A 1 97 ? -7.633 4.018 5.486 1.00 94.19 97 THR A O 1
ATOM 739 N N . ARG A 1 98 ? -7.921 3.583 3.308 1.00 93.69 98 ARG A N 1
ATOM 740 C CA . ARG A 1 98 ? -9.341 3.206 3.429 1.00 93.69 98 ARG A CA 1
ATOM 741 C C . ARG A 1 98 ? -9.553 1.998 4.336 1.00 93.69 98 ARG A C 1
ATOM 743 O O . ARG A 1 98 ? -10.548 1.948 5.056 1.00 93.69 98 ARG A O 1
ATOM 750 N N . LEU A 1 99 ? -8.640 1.028 4.303 1.00 92.50 99 LEU A N 1
ATOM 751 C CA . LEU A 1 99 ? -8.634 -0.092 5.241 1.00 92.50 99 LEU A CA 1
ATOM 752 C C . LEU A 1 99 ? -8.445 0.412 6.680 1.00 92.50 99 LEU A C 1
ATOM 754 O O . LEU A 1 99 ? -9.235 0.062 7.553 1.00 92.50 99 LEU A O 1
ATOM 758 N N . GLY A 1 100 ? -7.436 1.256 6.914 1.00 91.31 100 GLY A N 1
ATOM 759 C CA . GLY A 1 100 ? -7.133 1.809 8.234 1.00 91.31 100 GLY A CA 1
ATOM 760 C C . GLY A 1 100 ? -8.291 2.610 8.826 1.00 91.31 100 GLY A C 1
ATOM 761 O O . GLY A 1 100 ? -8.680 2.366 9.965 1.00 91.31 100 GLY A O 1
ATOM 762 N N . GLU A 1 101 ? -8.898 3.501 8.040 1.00 94.25 101 GLU A N 1
ATOM 763 C CA . GLU A 1 101 ? -10.059 4.303 8.452 1.00 94.25 101 GLU A CA 1
ATOM 764 C C . GLU A 1 101 ? -11.213 3.433 8.961 1.00 94.25 101 GLU A C 1
ATOM 766 O O . GLU A 1 101 ? -11.776 3.698 10.025 1.00 94.25 101 GLU A O 1
ATOM 771 N N . ARG A 1 102 ? -11.552 2.369 8.222 1.00 91.81 102 ARG A N 1
ATOM 772 C CA . ARG A 1 102 ? -12.656 1.469 8.579 1.00 91.81 102 ARG A CA 1
ATOM 773 C C . ARG A 1 102 ? -12.358 0.662 9.837 1.00 91.81 102 ARG A C 1
ATOM 775 O O . ARG A 1 102 ? -13.195 0.595 10.731 1.00 91.81 102 ARG A O 1
ATOM 782 N N . VAL A 1 103 ? -11.150 0.112 9.932 1.00 91.25 103 VAL A N 1
ATOM 783 C CA . VAL A 1 103 ? -10.714 -0.662 11.102 1.00 91.25 103 VAL A CA 1
ATOM 784 C C . VAL A 1 103 ? -10.718 0.210 12.359 1.00 91.25 103 VAL A C 1
ATOM 786 O O . VAL A 1 103 ? -11.253 -0.196 13.388 1.00 91.25 103 VAL A O 1
ATOM 789 N N . VAL A 1 104 ? -10.184 1.433 12.280 1.00 91.56 104 VAL A N 1
ATOM 790 C CA . VAL A 1 104 ? -10.167 2.375 13.411 1.00 91.56 104 VAL A CA 1
ATOM 791 C C . VAL A 1 104 ? -11.584 2.781 13.817 1.00 91.56 104 VAL A C 1
ATOM 793 O O . VAL A 1 104 ? -11.869 2.870 15.011 1.00 91.56 104 VAL A O 1
ATOM 796 N N . ALA A 1 105 ? -12.482 3.006 12.854 1.00 91.88 105 ALA A N 1
ATOM 797 C CA . ALA A 1 105 ? -13.874 3.334 13.144 1.00 91.88 105 ALA A CA 1
ATOM 798 C C . ALA A 1 105 ? -14.592 2.203 13.897 1.00 91.88 105 ALA A C 1
ATOM 800 O O . ALA A 1 105 ? -15.315 2.476 14.856 1.00 91.88 105 ALA A O 1
ATOM 801 N N . ASP A 1 106 ? -14.368 0.948 13.511 1.00 90.31 106 ASP A N 1
ATOM 802 C CA . ASP A 1 106 ? -14.998 -0.201 14.168 1.00 90.31 106 ASP A CA 1
ATOM 803 C C . ASP A 1 106 ? -14.439 -0.440 15.575 1.00 90.31 106 ASP A C 1
ATOM 805 O O . ASP A 1 106 ? -15.205 -0.673 16.510 1.00 90.31 106 ASP A O 1
ATOM 809 N N . ILE A 1 107 ? -13.123 -0.289 15.760 1.00 89.56 107 ILE A N 1
ATOM 810 C CA . ILE A 1 107 ? -12.498 -0.336 17.091 1.00 89.56 107 ILE A CA 1
ATOM 811 C C . ILE A 1 107 ? -13.082 0.760 17.981 1.00 89.56 107 ILE A C 1
ATOM 813 O O . ILE A 1 107 ? -13.458 0.499 19.121 1.00 89.56 107 ILE A O 1
ATOM 817 N N . ARG A 1 108 ? -13.195 1.985 17.455 1.00 90.00 108 ARG A N 1
ATOM 818 C CA . ARG A 1 108 ? -13.756 3.119 18.190 1.00 90.00 108 ARG A CA 1
ATOM 819 C C . ARG A 1 108 ? -15.177 2.812 18.663 1.00 90.00 108 ARG A C 1
ATOM 821 O O . ARG A 1 108 ? -15.464 3.019 19.837 1.00 90.00 108 ARG A O 1
ATOM 828 N N . LYS A 1 109 ? -16.037 2.281 17.788 1.00 89.38 109 LYS A N 1
ATOM 829 C CA . LYS A 1 109 ? -17.402 1.872 18.159 1.00 89.38 109 LYS A CA 1
ATOM 830 C C . LYS A 1 109 ? -17.399 0.832 19.275 1.00 89.38 109 LYS A C 1
ATOM 832 O O . LYS A 1 109 ? -18.033 1.053 20.295 1.00 89.38 109 LYS A O 1
ATOM 837 N N . ALA A 1 110 ? -16.619 -0.238 19.133 1.00 88.12 110 ALA A N 1
ATOM 838 C CA . ALA A 1 110 ? -16.575 -1.301 20.134 1.00 88.12 110 ALA A CA 1
ATOM 839 C C . ALA A 1 110 ? -16.062 -0.826 21.505 1.00 88.12 110 ALA A C 1
ATOM 841 O O . ALA A 1 110 ? -16.555 -1.269 22.543 1.00 88.12 110 ALA A O 1
ATOM 842 N N . VAL A 1 111 ? -15.089 0.091 21.521 1.00 87.56 111 VAL A N 1
ATOM 843 C CA . VAL A 1 111 ? -14.597 0.712 22.759 1.00 87.56 111 VAL A CA 1
ATOM 844 C C . VAL A 1 111 ? -15.686 1.568 23.406 1.00 87.56 111 VAL A C 1
ATOM 846 O O . VAL A 1 111 ? -15.914 1.439 24.609 1.00 87.56 111 VAL A O 1
ATOM 849 N N . PHE A 1 112 ? -16.386 2.399 22.629 1.00 87.69 112 PHE A N 1
ATOM 850 C CA . PHE A 1 112 ? -17.477 3.228 23.149 1.00 87.69 112 PHE A CA 1
ATOM 851 C C . PHE A 1 112 ? -18.647 2.395 23.669 1.00 87.69 112 PHE A C 1
ATOM 853 O O . PHE A 1 112 ? -19.101 2.638 24.785 1.00 87.69 112 PHE A O 1
ATOM 860 N N . ASP A 1 113 ? -19.076 1.375 22.927 1.00 88.94 113 ASP A N 1
ATOM 861 C CA . ASP A 1 113 ? -20.142 0.462 23.354 1.00 88.94 113 ASP A CA 1
ATOM 862 C C . ASP A 1 113 ? -19.781 -0.220 24.678 1.00 88.94 113 ASP A C 1
ATOM 864 O O . ASP A 1 113 ? -20.614 -0.352 25.579 1.00 88.94 113 ASP A O 1
ATOM 868 N N . ARG A 1 114 ? -18.509 -0.610 24.840 1.00 84.12 114 ARG A N 1
ATOM 869 C CA . ARG A 1 114 ? -18.034 -1.208 26.087 1.00 84.12 114 ARG A CA 1
ATOM 870 C C . ARG A 1 114 ? -18.005 -0.210 27.238 1.00 84.12 114 ARG A C 1
ATOM 872 O O . ARG A 1 114 ? -18.335 -0.616 28.346 1.00 84.12 114 ARG A O 1
ATOM 879 N N . MET A 1 115 ? -17.621 1.043 26.990 1.00 82.19 115 MET A N 1
ATOM 880 C CA . MET A 1 115 ? -17.646 2.112 27.995 1.00 82.19 115 MET A CA 1
ATOM 881 C C . MET A 1 115 ? -19.067 2.369 28.491 1.00 82.19 115 MET A C 1
ATOM 883 O O . MET A 1 115 ? -19.311 2.306 29.690 1.00 82.19 115 MET A O 1
ATOM 887 N N . ILE A 1 116 ? -20.015 2.565 27.573 1.00 83.00 116 ILE A N 1
ATOM 888 C CA . ILE A 1 116 ? -21.413 2.876 27.908 1.00 83.00 116 ILE A CA 1
ATOM 889 C C . ILE A 1 116 ? -22.069 1.733 28.703 1.00 83.00 116 ILE A C 1
ATOM 891 O O . ILE A 1 116 ? -22.934 1.978 29.539 1.00 83.00 116 ILE A O 1
ATOM 895 N N . GLY A 1 117 ? -21.641 0.485 28.486 1.00 78.44 117 GLY A N 1
ATOM 896 C CA . GLY A 1 117 ? -22.116 -0.681 29.235 1.00 78.44 117 GLY A CA 1
ATOM 897 C C . GLY A 1 117 ? -21.479 -0.899 30.617 1.00 78.44 117 GLY A C 1
ATOM 898 O O . GLY A 1 117 ? -21.819 -1.887 31.270 1.00 78.44 117 GLY A O 1
ATOM 899 N N . MET A 1 118 ? -20.541 -0.057 31.071 1.00 77.81 118 MET A N 1
ATOM 900 C CA . MET A 1 118 ? -19.923 -0.211 32.397 1.00 77.81 118 MET A CA 1
ATOM 901 C C . MET A 1 118 ? -20.845 0.289 33.515 1.00 77.81 118 MET A C 1
ATOM 903 O O . MET A 1 118 ? -21.534 1.296 33.384 1.00 77.81 118 MET A O 1
ATOM 907 N N . SER A 1 119 ? -20.851 -0.426 34.645 1.00 70.19 119 SER A N 1
ATOM 908 C CA . SER A 1 119 ? -21.704 -0.098 35.791 1.00 70.19 119 SER A CA 1
ATOM 909 C C . SER A 1 119 ? -21.349 1.267 36.403 1.00 70.19 119 SER A C 1
ATOM 911 O O . SER A 1 119 ? -20.160 1.587 36.461 1.00 70.19 119 SER A O 1
ATOM 913 N N . PRO A 1 120 ? -22.312 2.002 36.992 1.00 64.69 120 PRO A N 1
ATOM 914 C CA . PRO A 1 120 ? -22.074 3.294 37.650 1.00 64.69 120 PRO A CA 1
ATOM 915 C C . PRO A 1 120 ? -20.940 3.284 38.694 1.00 64.69 120 PRO A C 1
ATOM 917 O O . PRO A 1 120 ? -20.194 4.251 38.794 1.00 64.69 120 PRO A O 1
ATOM 920 N N . ALA A 1 121 ? -20.720 2.156 39.384 1.00 64.38 121 ALA A N 1
ATOM 921 C CA . ALA A 1 121 ? -19.626 1.975 40.347 1.00 64.38 121 ALA A CA 1
ATOM 922 C C . ALA A 1 121 ? -18.205 2.053 39.734 1.00 64.38 121 ALA A C 1
ATOM 924 O O . ALA A 1 121 ? -17.229 2.259 40.452 1.00 64.38 121 ALA A O 1
ATOM 925 N N . PHE A 1 122 ? -18.064 1.885 38.413 1.00 59.91 122 PHE A N 1
ATOM 926 C CA . PHE A 1 122 ? -16.802 2.105 37.694 1.00 59.91 122 PHE A CA 1
ATOM 927 C C . PHE A 1 122 ? -16.510 3.607 37.539 1.00 59.91 122 PHE A C 1
ATOM 929 O O . PHE A 1 122 ? -15.374 4.040 37.721 1.00 59.91 122 PHE A O 1
ATOM 936 N N . TYR A 1 123 ? -17.554 4.401 37.294 1.00 57.97 123 TYR A N 1
ATOM 937 C CA . TYR A 1 123 ? -17.483 5.857 37.161 1.00 57.97 123 TYR A CA 1
ATOM 938 C C . TYR A 1 123 ? -17.359 6.591 38.505 1.00 57.97 123 TYR A C 1
ATOM 940 O O . TYR A 1 123 ? -16.922 7.736 38.534 1.00 57.97 123 TYR A O 1
ATOM 948 N N . GLU A 1 124 ? -17.682 5.936 39.625 1.00 61.69 124 GLU A N 1
ATOM 949 C CA . GLU A 1 124 ? -17.395 6.457 40.972 1.00 61.69 124 GLU A CA 1
ATOM 950 C C . GLU A 1 124 ? -15.919 6.305 41.380 1.00 61.69 124 GLU A C 1
ATOM 952 O O . GLU A 1 124 ? -15.446 7.040 42.244 1.00 61.69 124 GLU A O 1
ATOM 957 N N . LYS A 1 125 ? -15.176 5.364 40.775 1.00 60.75 125 LYS A N 1
ATOM 958 C CA . LYS A 1 125 ? -13.763 5.094 41.107 1.00 60.75 125 LYS A CA 1
ATOM 959 C C . LYS A 1 125 ? -12.748 5.743 40.168 1.00 60.75 125 LYS A C 1
ATOM 961 O O . LYS A 1 125 ? -11.601 5.894 40.577 1.00 60.75 125 LYS A O 1
ATOM 966 N N . ILE A 1 126 ? -13.133 6.098 38.940 1.00 57.50 126 ILE A N 1
ATOM 967 C CA . ILE A 1 126 ? -12.247 6.734 37.955 1.00 57.50 126 ILE A CA 1
ATOM 968 C C . ILE A 1 126 ? -12.916 8.012 37.451 1.00 57.50 126 ILE A C 1
ATOM 970 O O . ILE A 1 126 ? -13.978 7.963 36.830 1.00 57.50 126 ILE A O 1
ATOM 974 N N . MET A 1 127 ? -12.294 9.163 37.732 1.00 54.22 127 MET A N 1
ATOM 975 C CA . MET A 1 127 ? -12.747 10.454 37.216 1.00 54.22 127 MET A CA 1
ATOM 976 C C . MET A 1 127 ? -12.708 10.425 35.685 1.00 54.22 127 MET A C 1
ATOM 978 O O . MET A 1 127 ? -11.718 10.021 35.079 1.00 54.22 127 MET A O 1
ATOM 982 N N . THR A 1 128 ? -13.780 10.903 35.055 1.00 59.34 128 THR A N 1
ATOM 983 C CA . THR A 1 128 ? -14.048 10.874 33.604 1.00 59.34 128 THR A CA 1
ATOM 984 C C . THR A 1 128 ? -13.013 11.602 32.725 1.00 59.34 128 THR A C 1
ATOM 986 O O . THR A 1 128 ? -13.226 11.719 31.523 1.00 59.34 128 THR A O 1
ATOM 989 N N . GLY A 1 129 ? -11.927 12.123 33.309 1.00 59.22 129 GLY A N 1
ATOM 990 C CA . GLY A 1 129 ? -10.845 12.848 32.639 1.00 59.22 129 GLY A CA 1
ATOM 991 C C . GLY A 1 129 ? -9.517 12.090 32.501 1.00 59.22 129 GLY A C 1
ATOM 992 O O . GLY A 1 129 ? -8.585 12.663 31.948 1.00 59.22 129 GLY A O 1
ATOM 993 N N . GLU A 1 130 ? -9.405 10.846 32.985 1.00 55.00 130 GLU A N 1
ATOM 994 C CA . GLU A 1 130 ? -8.164 10.040 32.921 1.00 55.00 130 GLU A CA 1
ATOM 995 C C . GLU A 1 130 ? -8.163 8.921 31.855 1.00 55.00 130 GLU A C 1
ATOM 997 O O . GLU A 1 130 ? -7.168 8.202 31.738 1.00 55.00 130 GLU A O 1
ATOM 1002 N N . VAL A 1 131 ? -9.243 8.757 31.073 1.00 52.91 131 VAL A N 1
ATOM 1003 C CA . VAL A 1 131 ? -9.404 7.665 30.081 1.00 52.91 131 VAL A CA 1
ATOM 1004 C C . VAL A 1 131 ? -9.332 8.163 28.642 1.00 52.91 131 VAL A C 1
ATOM 1006 O O . VAL A 1 131 ? -10.003 9.173 28.338 1.00 52.91 131 VAL A O 1
#

Foldseek 3Di:
DPPPPPPPPPPPPPPPPPVVVVVLVVLLVVVVVLVVQLVVLVVQLVVLVVCLVVLVVQLVVVVVVPDVVSNVVSVVVNVVSVVSNVVSVVSSVVSVVVSVVSSVVVVVVVVVVVVVPDDVVVCVVDPPPPD

pLDDT: mean 79.78, std 14.13, range [48.75, 96.06]